Protein AF-A0A537A1G7-F1 (afdb_monomer_lite)

Secondary structure (DSSP, 8-state):
-TT---------HHHH-SHHHHHHHHHHHHHHHTSTT-----HHHHHHHHHH--

Foldseek 3Di:
DVVPDDDDDDDDCVPQVDPVHVVVVVVVVVVQVPDPPDDDDDPVRVVVVVVVVD

Structure (mmCIF, N/CA/C/O backbone):
data_AF-A0A537A1G7-F1
#
_entry.id   AF-A0A537A1G7-F1
#
loop_
_atom_site.group_PDB
_atom_site.id
_atom_site.type_symbol
_atom_site.l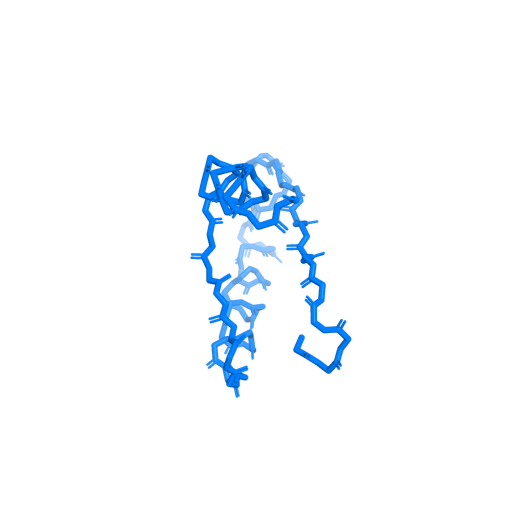abel_atom_id
_atom_site.label_alt_id
_atom_site.label_comp_id
_atom_site.label_asym_id
_atom_site.label_entity_id
_atom_site.label_seq_id
_atom_site.pdbx_PDB_ins_code
_atom_site.Cartn_x
_atom_site.Cartn_y
_atom_site.Cartn_z
_atom_site.occupancy
_atom_site.B_iso_or_equiv
_atom_site.auth_seq_id
_atom_site.auth_comp_id
_atom_site.auth_asym_id
_atom_site.auth_atom_id
_atom_site.pdbx_PDB_model_num
ATOM 1 N N . TYR A 1 1 ? 1.423 2.958 11.307 1.00 65.00 1 TYR A N 1
ATOM 2 C CA . TYR A 1 1 ? 1.415 2.233 12.596 1.00 65.00 1 TYR A CA 1
ATOM 3 C C . TYR A 1 1 ? 1.466 3.184 13.792 1.00 65.00 1 TYR A C 1
ATOM 5 O O . TYR A 1 1 ? 0.434 3.370 14.415 1.00 65.00 1 TYR A O 1
ATOM 13 N N . ARG A 1 2 ? 2.609 3.832 14.085 1.00 73.62 2 ARG A N 1
ATOM 14 C CA . ARG A 1 2 ? 2.820 4.647 15.307 1.00 73.62 2 ARG A CA 1
ATOM 15 C C . ARG A 1 2 ? 1.886 5.853 15.461 1.00 73.62 2 ARG A C 1
ATOM 17 O O . ARG A 1 2 ? 1.470 6.145 16.570 1.00 73.62 2 ARG A O 1
ATOM 24 N N . GLU A 1 3 ? 1.564 6.522 14.358 1.00 82.75 3 GLU A N 1
ATOM 25 C CA . GLU A 1 3 ? 0.652 7.678 14.339 1.00 82.75 3 GLU A CA 1
ATOM 26 C C . GLU A 1 3 ? -0.815 7.282 14.082 1.00 82.75 3 GLU A C 1
ATOM 28 O O . GLU A 1 3 ? -1.693 8.133 14.110 1.00 82.75 3 GLU A O 1
ATOM 33 N N . GLY A 1 4 ? -1.102 5.999 13.816 1.00 85.31 4 GLY A N 1
ATOM 34 C CA . GLY A 1 4 ? -2.476 5.498 13.650 1.00 85.31 4 GLY A CA 1
ATO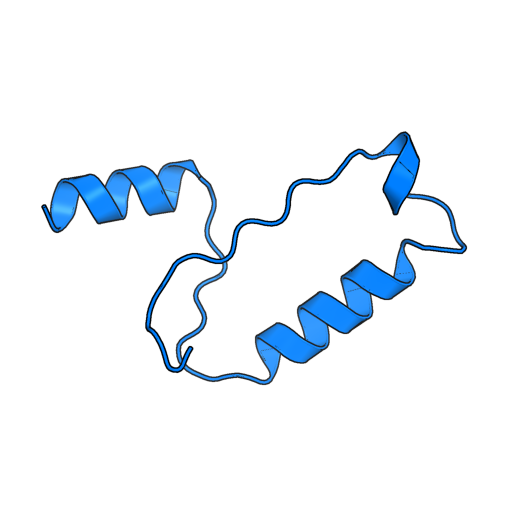M 35 C C . GLY A 1 4 ? -3.258 5.986 12.417 1.00 85.31 4 GLY A C 1
ATOM 36 O O . GLY A 1 4 ? -4.459 5.757 12.354 1.00 85.31 4 GLY A O 1
ATOM 37 N N . GLY A 1 5 ? -2.616 6.645 11.446 1.00 91.62 5 GLY A N 1
ATOM 38 C CA . GLY A 1 5 ? -3.283 7.217 10.266 1.00 91.62 5 GLY A CA 1
ATOM 39 C C . GLY A 1 5 ? -3.406 6.299 9.040 1.00 91.62 5 GLY A C 1
ATOM 40 O O . GLY A 1 5 ? -2.990 5.138 9.046 1.00 91.62 5 GLY A O 1
ATOM 41 N N . VAL A 1 6 ? -3.945 6.868 7.955 1.00 94.38 6 VAL A N 1
ATOM 42 C CA . VAL A 1 6 ? -4.089 6.218 6.641 1.00 94.38 6 VAL A CA 1
ATOM 43 C C . VAL A 1 6 ? -2.893 6.555 5.752 1.00 94.38 6 VAL A C 1
ATOM 45 O O . VAL A 1 6 ? -2.573 7.722 5.542 1.00 94.38 6 VAL A O 1
ATOM 48 N N . PHE A 1 7 ? -2.266 5.528 5.180 1.00 95.25 7 PHE A N 1
ATOM 49 C CA . PHE A 1 7 ? -1.279 5.674 4.113 1.00 95.25 7 PHE A CA 1
ATOM 50 C C . PHE A 1 7 ? -1.924 5.300 2.774 1.00 95.25 7 PHE A C 1
ATOM 52 O O . PHE A 1 7 ? -2.286 4.144 2.565 1.00 95.25 7 PHE A O 1
ATOM 59 N N . GLN A 1 8 ? -2.073 6.273 1.872 1.00 95.75 8 GLN A N 1
ATOM 60 C CA . GLN A 1 8 ? -2.656 6.067 0.545 1.00 95.75 8 GLN A CA 1
ATOM 61 C C . GLN A 1 8 ? -1.586 6.222 -0.538 1.00 95.75 8 GLN A C 1
ATOM 63 O O . GLN A 1 8 ? -1.055 7.312 -0.746 1.00 95.75 8 GLN A O 1
ATOM 68 N N . LEU A 1 9 ? -1.312 5.137 -1.263 1.00 95.56 9 LEU A N 1
ATOM 69 C CA . LEU A 1 9 ? -0.395 5.127 -2.400 1.00 95.56 9 LEU A CA 1
ATOM 70 C C . LEU A 1 9 ? -1.179 5.009 -3.711 1.00 95.56 9 LEU A C 1
ATOM 72 O O . LEU A 1 9 ? -1.748 3.962 -4.015 1.00 95.56 9 LEU A O 1
ATOM 76 N N . THR A 1 10 ? -1.176 6.075 -4.509 1.00 96.50 10 THR A N 1
ATOM 77 C CA . THR A 1 10 ? -1.777 6.078 -5.849 1.00 96.50 10 THR A CA 1
ATOM 78 C C . THR A 1 10 ? -0.770 5.587 -6.883 1.00 96.50 10 THR A C 1
ATOM 80 O O . THR A 1 10 ? 0.373 6.042 -6.914 1.00 96.50 10 THR A O 1
ATOM 83 N N . MET A 1 11 ? -1.197 4.691 -7.771 1.00 96.75 11 MET A N 1
ATOM 84 C CA . MET A 1 11 ? -0.339 4.115 -8.807 1.00 96.75 11 MET A CA 1
ATOM 85 C C . MET A 1 11 ? -0.990 4.171 -10.185 1.00 96.75 11 MET A C 1
ATOM 87 O O . MET A 1 11 ? -2.210 4.139 -10.314 1.00 96.75 11 MET A O 1
ATOM 91 N N . HIS A 1 12 ? -0.147 4.170 -11.219 1.00 97.69 12 HIS A N 1
ATOM 92 C CA . HIS A 1 12 ? -0.561 4.076 -12.616 1.00 97.69 12 HIS A CA 1
ATOM 93 C C . HIS A 1 12 ? 0.089 2.843 -13.259 1.00 97.69 12 HIS A C 1
ATOM 95 O O . HIS A 1 12 ? 1.316 2.704 -13.163 1.00 97.69 12 HIS A O 1
ATOM 101 N N . PRO A 1 13 ? -0.670 1.967 -13.949 1.00 97.06 13 PRO A N 1
ATOM 102 C CA . PRO A 1 13 ? -0.125 0.734 -14.525 1.00 97.06 13 PRO A CA 1
ATOM 103 C C . PRO A 1 13 ? 1.059 0.972 -15.467 1.00 97.06 13 PRO A C 1
ATOM 105 O O . PRO A 1 13 ? 2.073 0.288 -15.375 1.00 97.06 13 PRO A O 1
ATOM 108 N N . HIS A 1 14 ? 0.979 2.011 -16.302 1.00 97.12 14 HIS A N 1
ATOM 109 C CA . HIS A 1 14 ? 2.028 2.378 -17.256 1.00 97.12 14 HIS A CA 1
ATOM 110 C C . HIS A 1 14 ? 3.261 3.032 -16.609 1.00 97.12 14 HIS A C 1
ATOM 112 O O . HIS A 1 14 ? 4.185 3.403 -17.323 1.00 97.12 14 HIS A O 1
ATOM 118 N N . VAL A 1 15 ? 3.279 3.219 -15.285 1.00 96.94 15 VAL A N 1
ATOM 119 C CA . VAL A 1 15 ? 4.423 3.768 -14.540 1.00 96.94 15 VAL A CA 1
ATOM 120 C C . VAL A 1 15 ? 5.056 2.699 -13.659 1.00 96.94 15 VAL A C 1
ATOM 122 O O . VAL A 1 15 ? 6.274 2.532 -13.706 1.00 96.94 15 VAL A O 1
ATOM 125 N N . ILE A 1 16 ? 4.255 1.995 -12.850 1.00 97.56 16 ILE A N 1
ATOM 126 C CA . ILE A 1 16 ? 4.763 1.007 -11.882 1.00 97.56 16 ILE A CA 1
ATOM 127 C C . ILE A 1 16 ? 4.909 -0.394 -12.488 1.00 97.56 16 ILE A C 1
ATOM 129 O O . ILE A 1 16 ? 5.722 -1.180 -12.016 1.00 97.56 16 ILE A O 1
ATOM 133 N N . GLY A 1 17 ? 4.169 -0.701 -13.559 1.00 97.06 17 GLY A N 1
ATOM 134 C CA . GLY A 1 17 ? 4.131 -2.033 -14.168 1.00 97.06 17 GLY A CA 1
ATOM 135 C C . GLY A 1 17 ? 5.393 -2.434 -14.936 1.00 97.06 17 GLY A C 1
ATOM 136 O O . GLY A 1 17 ? 5.531 -3.596 -15.308 1.00 97.06 17 GLY A O 1
ATOM 137 N N . TYR A 1 18 ? 6.332 -1.513 -15.180 1.00 97.69 18 TYR A N 1
ATOM 138 C CA . TYR A 1 18 ? 7.598 -1.854 -15.833 1.00 97.69 18 TYR A CA 1
ATOM 139 C C . TYR A 1 18 ? 8.412 -2.840 -14.991 1.00 97.69 18 TYR A C 1
ATOM 141 O O . TYR A 1 18 ? 8.499 -2.704 -13.772 1.00 97.69 18 TYR A O 1
ATOM 149 N N . ARG A 1 19 ? 9.106 -3.779 -15.650 1.00 95.94 19 ARG A N 1
ATOM 150 C CA . ARG A 1 19 ? 9.980 -4.770 -14.991 1.00 95.94 19 ARG A CA 1
ATOM 151 C C . ARG A 1 19 ? 10.989 -4.130 -14.032 1.00 95.94 19 ARG A C 1
ATOM 153 O O . ARG A 1 19 ? 11.249 -4.678 -12.970 1.00 95.94 19 ARG A O 1
ATOM 160 N N . SER A 1 20 ? 11.527 -2.962 -14.383 1.00 96.81 20 SER A N 1
ATOM 161 C CA . SER A 1 20 ? 12.483 -2.221 -13.552 1.00 96.81 20 SER A CA 1
ATOM 162 C C . SER A 1 20 ? 11.882 -1.634 -12.271 1.00 96.81 20 SER A C 1
ATOM 164 O O . SER A 1 20 ? 12.637 -1.120 -11.452 1.00 96.81 20 SER A O 1
ATOM 166 N N . ARG A 1 21 ? 10.553 -1.677 -12.096 1.00 97.00 21 ARG A N 1
ATOM 167 C CA . ARG A 1 21 ? 9.835 -0.981 -11.017 1.00 97.00 21 ARG A CA 1
ATOM 168 C C . ARG A 1 21 ? 8.823 -1.845 -10.274 1.00 97.00 21 ARG A C 1
ATOM 170 O O . ARG A 1 21 ? 8.613 -1.604 -9.095 1.00 97.00 21 ARG A O 1
ATOM 177 N N . ILE A 1 22 ? 8.220 -2.852 -10.909 1.00 97.31 22 ILE A N 1
ATOM 178 C CA . ILE A 1 22 ? 7.160 -3.658 -10.281 1.00 97.31 22 ILE A CA 1
ATOM 179 C C . ILE A 1 22 ? 7.623 -4.364 -8.998 1.00 97.31 22 ILE A C 1
ATOM 181 O O . ILE A 1 22 ? 6.845 -4.520 -8.061 1.00 97.31 22 ILE A O 1
ATOM 185 N N . TRP A 1 23 ? 8.907 -4.717 -8.920 1.00 97.50 23 TRP A N 1
ATOM 186 C CA . TRP A 1 23 ? 9.515 -5.311 -7.729 1.00 97.50 23 TRP A CA 1
ATOM 187 C C . TRP A 1 23 ? 9.483 -4.366 -6.514 1.00 97.50 23 TRP A C 1
ATOM 189 O O . TRP A 1 23 ? 9.360 -4.831 -5.389 1.00 97.50 23 TRP A O 1
ATOM 199 N N . ILE A 1 24 ? 9.492 -3.042 -6.719 1.00 97.25 24 ILE A N 1
ATOM 200 C CA . ILE A 1 24 ? 9.409 -2.047 -5.633 1.00 97.25 24 ILE A CA 1
ATOM 201 C C . ILE A 1 24 ? 8.089 -2.201 -4.874 1.00 97.25 24 ILE A C 1
ATOM 203 O O . ILE A 1 24 ? 8.057 -2.099 -3.651 1.00 97.25 24 ILE A O 1
ATOM 207 N N . LEU A 1 25 ? 6.993 -2.471 -5.593 1.00 97.00 25 LEU A N 1
ATOM 208 C CA . LEU A 1 25 ? 5.695 -2.705 -4.967 1.00 97.00 25 LEU A CA 1
ATOM 209 C C . LEU A 1 25 ? 5.705 -3.987 -4.124 1.00 97.00 25 LEU A C 1
ATOM 211 O O . LEU A 1 25 ? 5.099 -4.007 -3.057 1.00 97.00 25 LEU A O 1
ATOM 2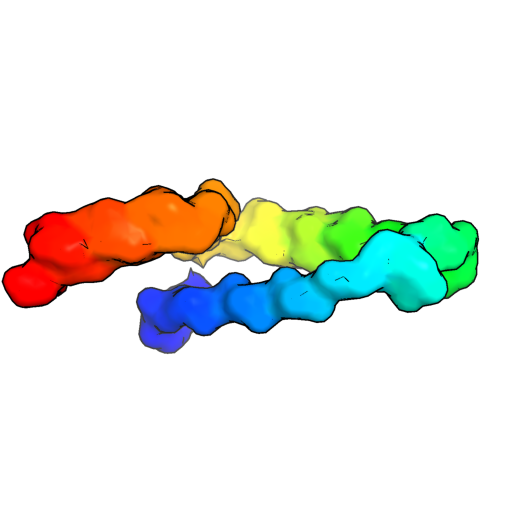15 N N . GLN A 1 26 ? 6.403 -5.034 -4.575 1.00 96.88 26 GLN A N 1
ATOM 216 C CA . GLN A 1 26 ? 6.544 -6.278 -3.813 1.00 96.88 26 GLN A CA 1
ATOM 217 C C . GLN A 1 26 ? 7.311 -6.044 -2.506 1.00 96.88 26 GLN A C 1
ATOM 219 O O . GLN A 1 26 ? 6.817 -6.421 -1.445 1.00 96.88 26 GLN A O 1
ATOM 224 N N . GLU A 1 27 ? 8.451 -5.351 -2.567 1.00 98.12 27 GLU A N 1
ATOM 225 C CA . GLU A 1 27 ? 9.251 -5.006 -1.383 1.00 98.12 27 GLU A CA 1
ATOM 226 C C . GLU A 1 27 ? 8.476 -4.120 -0.401 1.00 98.12 27 GLU A C 1
ATOM 228 O O . GLU A 1 27 ? 8.490 -4.354 0.807 1.00 98.12 27 GLU A O 1
ATOM 233 N N . LEU A 1 28 ? 7.735 -3.130 -0.909 1.00 97.31 28 LEU A N 1
ATOM 234 C CA . LEU A 1 28 ? 6.906 -2.268 -0.071 1.00 97.31 28 LEU A CA 1
ATOM 235 C C . LEU A 1 28 ? 5.811 -3.064 0.653 1.00 97.31 28 LEU A C 1
ATOM 237 O O . LEU A 1 28 ? 5.595 -2.856 1.846 1.00 97.31 28 LEU A O 1
ATOM 241 N N . ILE A 1 29 ? 5.126 -3.976 -0.044 1.00 96.94 29 ILE A N 1
ATOM 242 C CA . ILE A 1 29 ? 4.107 -4.835 0.573 1.00 96.94 29 ILE A CA 1
ATOM 243 C C . ILE A 1 29 ? 4.740 -5.720 1.651 1.00 96.94 29 ILE A C 1
ATOM 245 O O . ILE A 1 29 ? 4.197 -5.786 2.754 1.00 96.94 29 ILE A O 1
ATOM 249 N N . ALA A 1 30 ? 5.890 -6.339 1.368 1.00 97.62 30 ALA A N 1
ATOM 250 C CA . ALA A 1 30 ? 6.597 -7.189 2.325 1.00 97.62 30 ALA A CA 1
ATOM 251 C C . ALA A 1 30 ? 7.005 -6.409 3.587 1.00 97.62 30 ALA A C 1
ATOM 253 O O . ALA A 1 30 ? 6.763 -6.863 4.706 1.00 97.62 30 ALA A O 1
ATOM 254 N N . TYR A 1 31 ? 7.541 -5.196 3.416 1.00 97.00 31 TYR A N 1
ATOM 255 C CA . TYR A 1 31 ? 7.862 -4.298 4.525 1.00 97.00 31 TYR A CA 1
ATOM 256 C C . TYR A 1 31 ? 6.624 -3.959 5.366 1.00 97.00 31 TYR A C 1
ATOM 258 O O . TYR A 1 31 ? 6.645 -4.091 6.588 1.00 97.00 31 TYR A O 1
ATOM 266 N N . ILE A 1 32 ? 5.518 -3.576 4.719 1.00 96.38 32 ILE A N 1
ATOM 267 C CA . ILE A 1 32 ? 4.268 -3.222 5.404 1.00 96.38 32 ILE A CA 1
ATOM 268 C C . ILE A 1 32 ? 3.694 -4.424 6.176 1.00 96.38 32 ILE A C 1
ATOM 270 O O . ILE A 1 32 ? 3.225 -4.252 7.301 1.00 96.38 32 ILE A O 1
ATOM 274 N N . GLN A 1 33 ? 3.752 -5.631 5.607 1.00 95.06 33 GLN A N 1
ATOM 275 C CA . GLN A 1 33 ? 3.310 -6.867 6.266 1.00 95.06 33 GLN A 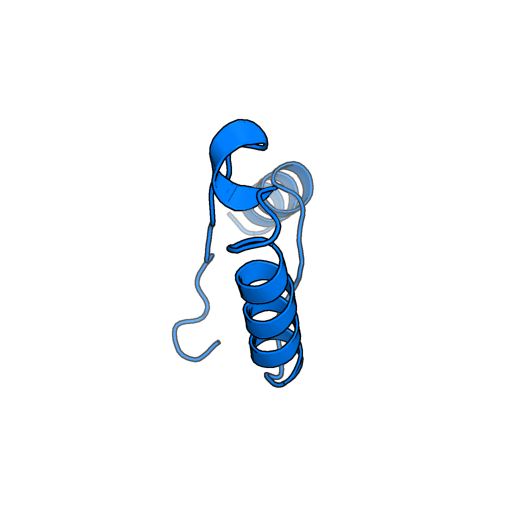CA 1
ATOM 276 C C . GLN A 1 33 ? 4.150 -7.230 7.499 1.00 95.06 33 GLN A C 1
ATOM 278 O O . GLN A 1 33 ? 3.648 -7.907 8.392 1.00 95.06 33 GLN A O 1
ATOM 283 N N . GLY A 1 34 ? 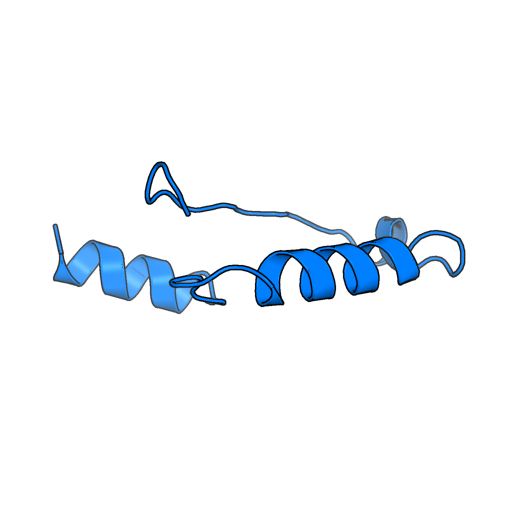5.398 -6.758 7.580 1.00 95.56 34 GLY A N 1
ATOM 284 C CA . GLY A 1 34 ? 6.265 -6.928 8.748 1.00 95.56 34 GLY A CA 1
ATOM 285 C C . GLY A 1 34 ? 5.880 -6.071 9.961 1.00 95.56 34 GLY A C 1
ATOM 286 O O . GLY A 1 34 ? 6.516 -6.179 11.009 1.00 95.56 34 GLY A O 1
ATOM 287 N N . HIS A 1 35 ? 4.860 -5.215 9.848 1.00 94.88 35 HIS A N 1
ATOM 288 C CA . HIS A 1 35 ? 4.387 -4.366 10.937 1.00 94.88 35 HIS A CA 1
ATOM 289 C C . HIS A 1 35 ? 3.039 -4.833 11.492 1.00 94.88 35 HIS A C 1
ATOM 291 O O . HIS A 1 35 ? 2.094 -5.117 10.759 1.00 94.88 35 HIS A O 1
ATOM 297 N N . GLU A 1 36 ? 2.921 -4.841 12.820 1.00 92.69 36 GLU A N 1
ATOM 298 C CA . GLU A 1 36 ? 1.663 -5.150 13.497 1.00 92.69 36 GLU A CA 1
ATOM 299 C C . GLU A 1 36 ? 0.611 -4.047 13.304 1.00 92.69 36 GLU A C 1
ATOM 301 O O . GLU A 1 36 ? 0.927 -2.890 13.019 1.00 92.69 36 GLU A O 1
ATOM 306 N N . LYS A 1 37 ? -0.664 -4.401 13.516 1.00 92.50 37 LYS A N 1
ATOM 307 C CA . LYS A 1 37 ? -1.827 -3.490 13.462 1.00 92.50 37 LYS A CA 1
ATOM 308 C C . LYS A 1 37 ? -1.923 -2.687 12.158 1.00 92.50 37 LYS A C 1
ATOM 310 O O . LYS A 1 37 ? -2.402 -1.553 12.150 1.00 92.50 37 LYS A O 1
ATOM 315 N N . VAL A 1 38 ? -1.459 -3.267 11.056 1.00 95.12 38 VAL A N 1
ATOM 316 C CA . VAL A 1 38 ? -1.688 -2.736 9.717 1.00 95.12 38 VAL A CA 1
ATOM 317 C C . VAL A 1 38 ? -2.948 -3.366 9.144 1.00 95.12 38 VAL A C 1
ATOM 319 O O . VAL A 1 38 ? -3.132 -4.579 9.193 1.00 95.12 38 VAL A O 1
ATOM 322 N N . TRP A 1 39 ? -3.794 -2.530 8.553 1.00 95.25 39 TRP A N 1
ATOM 323 C CA . TRP A 1 39 ? -4.959 -2.964 7.804 1.00 95.25 39 TRP A CA 1
ATOM 324 C C . TRP A 1 39 ? -4.788 -2.604 6.327 1.00 95.25 39 TRP A C 1
ATOM 326 O O . TRP A 1 39 ? -4.756 -1.430 5.965 1.00 95.25 39 TRP A O 1
ATOM 336 N N . PHE A 1 40 ? -4.680 -3.621 5.469 1.00 96.31 40 PHE A N 1
ATOM 337 C CA . PHE A 1 40 ? -4.805 -3.442 4.024 1.00 96.31 40 PHE A CA 1
ATOM 338 C C . PHE A 1 40 ? -6.289 -3.321 3.673 1.00 96.31 40 PHE A C 1
ATOM 340 O O . PHE A 1 40 ? -7.045 -4.280 3.819 1.00 96.31 40 PHE A O 1
ATOM 347 N N . ALA A 1 41 ? -6.696 -2.135 3.230 1.00 96.38 41 ALA A N 1
ATOM 348 C CA . ALA A 1 41 ? -8.093 -1.781 3.027 1.00 96.38 41 ALA A CA 1
ATOM 349 C C . ALA A 1 41 ? -8.336 -1.232 1.622 1.00 96.38 41 ALA A C 1
ATOM 351 O O . ALA A 1 41 ? -7.464 -0.596 1.022 1.00 96.38 41 ALA A O 1
ATOM 352 N N . THR A 1 42 ? -9.552 -1.420 1.112 1.00 97.31 42 THR A N 1
ATOM 353 C CA . THR A 1 42 ? -10.017 -0.669 -0.057 1.00 97.31 42 THR A CA 1
ATOM 354 C C . THR A 1 42 ? -10.495 0.724 0.361 1.00 97.31 42 THR A C 1
ATOM 356 O O . THR A 1 42 ? -10.840 0.957 1.520 1.00 97.31 42 THR A O 1
ATOM 359 N N . HIS A 1 43 ? -10.607 1.654 -0.594 1.00 96.62 43 HIS A N 1
ATOM 360 C CA . HIS A 1 43 ? -11.193 2.977 -0.330 1.00 96.62 43 HIS A CA 1
ATOM 361 C C . HIS A 1 43 ? -12.618 2.874 0.243 1.00 96.62 43 HIS A C 1
ATOM 363 O O . HIS A 1 43 ? -12.995 3.653 1.116 1.00 96.62 43 HIS A O 1
ATOM 369 N N . ALA A 1 44 ? -13.403 1.889 -0.212 1.00 98.00 44 ALA A N 1
ATOM 370 C CA . ALA A 1 44 ? -14.754 1.657 0.290 1.00 98.00 44 ALA A CA 1
ATOM 371 C C . ALA A 1 44 ? -14.753 1.216 1.760 1.00 98.00 44 ALA A C 1
ATOM 373 O O . ALA A 1 44 ? -15.606 1.660 2.528 1.00 98.00 44 ALA A O 1
ATOM 374 N N . ASP A 1 45 ? -13.798 0.378 2.166 1.00 97.88 45 ASP A N 1
ATOM 375 C CA . ASP A 1 45 ? -13.698 -0.069 3.555 1.00 97.88 45 ASP A CA 1
ATOM 376 C C . ASP A 1 45 ? -13.333 1.086 4.492 1.00 97.88 45 ASP A C 1
ATOM 378 O O . ASP A 1 45 ? -13.965 1.241 5.537 1.00 97.88 45 ASP A O 1
ATOM 382 N N . ILE A 1 46 ? -12.394 1.947 4.083 1.00 96.62 46 ILE A N 1
ATOM 383 C CA . ILE A 1 46 ? -12.023 3.145 4.851 1.00 96.62 46 ILE A CA 1
ATOM 384 C C . ILE A 1 46 ? -13.208 4.106 4.978 1.00 96.62 46 ILE A C 1
ATOM 386 O O . ILE A 1 46 ? -13.483 4.591 6.073 1.00 96.62 46 ILE A O 1
ATOM 390 N N . ALA A 1 47 ? -13.960 4.340 3.898 1.00 97.25 47 ALA A N 1
ATOM 391 C CA . ALA A 1 47 ? -15.149 5.192 3.945 1.00 97.25 47 ALA A CA 1
ATOM 392 C C . ALA A 1 47 ? -16.224 4.639 4.900 1.00 97.25 47 ALA A C 1
ATOM 394 O O . ALA A 1 47 ? -16.815 5.397 5.673 1.00 97.25 47 ALA A O 1
ATOM 395 N N . ARG A 1 48 ? -16.462 3.318 4.887 1.00 98.06 48 ARG A N 1
ATOM 396 C CA . ARG A 1 48 ? -17.388 2.669 5.833 1.00 98.06 48 ARG A CA 1
ATOM 397 C C . ARG A 1 48 ? -16.895 2.785 7.273 1.00 98.06 48 ARG A C 1
ATOM 399 O O . ARG A 1 48 ? -17.693 3.119 8.144 1.00 98.06 48 ARG A O 1
ATOM 406 N N . TYR A 1 49 ? -15.606 2.545 7.516 1.00 96.56 49 TYR A N 1
ATOM 407 C CA . TYR A 1 49 ? -15.005 2.682 8.841 1.00 96.56 49 TYR A CA 1
ATOM 408 C C . TYR A 1 49 ? -15.144 4.112 9.371 1.00 96.56 49 TYR A C 1
ATOM 410 O O . TYR A 1 49 ? -15.6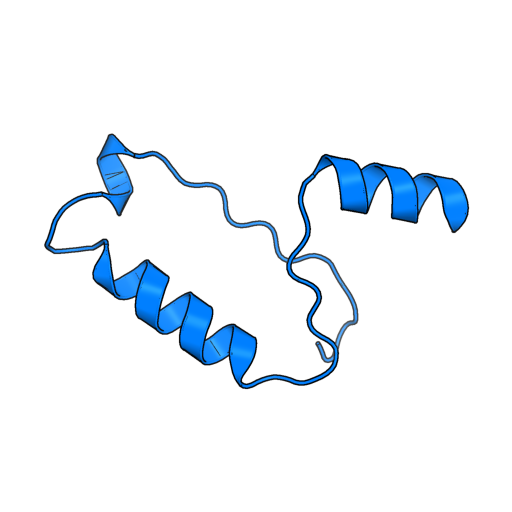30 4.300 10.481 1.00 96.56 49 TYR A O 1
ATOM 418 N N . ALA A 1 50 ? -14.797 5.117 8.565 1.00 95.94 50 ALA A N 1
ATOM 419 C CA . ALA A 1 50 ? -14.905 6.519 8.953 1.00 95.94 50 ALA A CA 1
ATOM 420 C C . ALA A 1 50 ? -16.351 6.907 9.294 1.00 95.94 50 ALA A C 1
ATOM 422 O O . ALA A 1 50 ? -16.583 7.526 10.323 1.00 95.94 50 ALA A O 1
ATOM 423 N N . LYS A 1 51 ? -17.331 6.477 8.488 1.00 97.38 51 LYS A N 1
ATOM 424 C CA . LYS A 1 51 ? -18.757 6.722 8.762 1.00 97.38 51 LYS A CA 1
ATOM 425 C C . LYS A 1 51 ? -19.246 6.061 10.058 1.00 97.38 51 LYS A C 1
ATOM 427 O O . LYS A 1 51 ? -20.153 6.579 10.695 1.00 97.38 51 LYS A O 1
ATOM 432 N N . ALA A 1 52 ? -18.710 4.895 10.414 1.00 97.69 52 ALA A N 1
ATOM 433 C CA . ALA A 1 52 ? -19.105 4.171 11.622 1.00 97.69 52 ALA A CA 1
ATOM 434 C C . ALA A 1 52 ? -18.418 4.687 12.901 1.00 97.69 52 ALA A C 1
ATOM 436 O O . ALA A 1 52 ? -18.885 4.377 13.992 1.00 97.69 52 ALA A O 1
ATOM 437 N N . ASN A 1 53 ? -17.319 5.439 12.770 1.00 94.31 53 ASN A N 1
ATOM 438 C CA . ASN A 1 53 ? -16.484 5.917 13.880 1.00 94.31 53 ASN A CA 1
ATOM 439 C C . ASN A 1 53 ? -16.377 7.455 13.921 1.00 94.31 53 ASN A C 1
ATOM 441 O O . ASN A 1 53 ? -15.434 7.983 14.512 1.00 94.31 53 ASN A O 1
ATOM 445 N N . SER A 1 54 ? -17.296 8.156 13.250 1.00 73.19 54 SER A N 1
ATOM 446 C CA . SER A 1 54 ? -17.415 9.621 13.250 1.00 73.19 54 SER A CA 1
ATOM 447 C C . SER A 1 54 ? -18.212 10.133 14.437 1.00 73.19 54 SER A C 1
ATOM 449 O O . SER A 1 54 ? -19.277 9.523 14.688 1.00 73.19 54 SER A O 1
#

pLDDT: mean 94.5, std 6.47, range [65.0, 98.12]

Sequence (54 aa):
YREGGVFQLTMHPHVIGYRSRIWILQELIAYIQGHEKVWFATHADIARYAKANS

Radius of gyration: 13.78 Å; chains: 1; bounding box: 32×17×33 Å